Protein AF-A0A522VKG8-F1 (afdb_monomer)

pLDDT: mean 91.29, std 11.23, range [34.12, 98.19]

Mean predicted aligned error: 4.2 Å

Secondary structure (DSSP, 8-state):
-----SEEEEEETTEEEEEE--GGGTT-B-HHHHHHHHHHHHHHHH-TT--EEEEEESSS-S--SB-HHHHHH---HHHHHHHHHHHHHHHHHHHH-SS-EEES--

Nearest PDB structures (foldseek):
  3myb-assembly1_B  TM=9.775E-01  e=3.125E-11  Mycolicibacter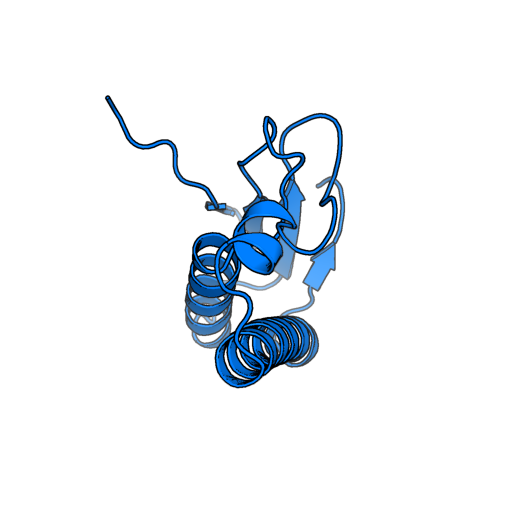ium smegmatis MC2 155
  5z7r-assembly1_A  TM=8.982E-01  e=3.265E-08  Clostridium acetobutylicum ATCC 824
  1nzy-assembly1_A  TM=8.507E-01  e=7.715E-09  Pseudomonas sp. CBS3
  2j5i-assembly2_I  TM=8.727E-01  e=5.168E-08  Pseudomonas fluorescens
  3qmj-assembly1_A  TM=8.273E-01  e=3.487E-08  Mycobacterium marinum M

Radius of gyration: 14.2 Å; Cα contacts (8 Å, |Δi|>4): 158; chains: 1; bounding box: 37×23×43 Å

Solvent-accessible surface area (backbone atoms only — not comparable to full-atom values): 5972 Å² total; per-residue (Å²): 131,85,79,77,60,53,60,43,80,50,76,54,98,37,32,38,35,40,29,34,42,34,44,93,62,30,28,34,47,34,73,69,48,44,50,52,50,39,53,51,50,57,53,50,63,72,36,84,70,49,58,34,37,38,41,35,42,42,67,96,39,67,55,69,46,68,32,61,67,64,55,67,72,47,91,41,74,67,57,50,47,54,53,51,50,53,47,50,50,38,55,48,49,64,74,66,39,85,46,57,73,48,79,47,86,130

Structure (mmCIF, N/CA/C/O backbone):
data_AF-A0A522VKG8-F1
#
_entry.id   AF-A0A522VKG8-F1
#
loop_
_atom_site.group_PDB
_atom_site.id
_atom_site.type_symbol
_atom_site.label_atom_id
_atom_site.label_alt_id
_atom_site.label_comp_id
_atom_site.label_asym_id
_atom_site.label_entity_id
_atom_site.label_seq_id
_atom_site.pdbx_PDB_ins_code
_atom_site.Cartn_x
_atom_site.Cartn_y
_atom_site.Cartn_z
_atom_site.occupancy
_atom_site.B_iso_or_equiv
_atom_site.auth_seq_id
_atom_site.auth_comp_id
_atom_site.auth_asym_id
_atom_site.auth_atom_id
_atom_site.pdbx_PDB_model_num
ATOM 1 N N . MET A 1 1 ? 24.317 -9.096 5.691 1.00 34.12 1 MET A N 1
ATOM 2 C CA . MET A 1 1 ? 23.559 -7.905 5.260 1.00 34.12 1 MET A CA 1
ATOM 3 C C . MET A 1 1 ? 22.116 -8.145 5.643 1.00 34.12 1 MET A C 1
ATOM 5 O O . MET A 1 1 ? 21.486 -9.006 5.050 1.00 34.12 1 MET A O 1
ATOM 9 N N . THR A 1 2 ? 21.638 -7.510 6.707 1.00 36.78 2 THR A N 1
ATOM 10 C CA . THR A 1 2 ? 20.222 -7.556 7.082 1.00 36.78 2 THR A CA 1
ATOM 11 C C . THR A 1 2 ? 19.431 -6.875 5.976 1.00 36.78 2 THR A C 1
ATOM 13 O O . THR A 1 2 ? 19.613 -5.683 5.747 1.00 36.78 2 THR A O 1
ATOM 16 N N . SER A 1 3 ? 18.630 -7.637 5.235 1.00 51.78 3 SER A N 1
ATOM 17 C CA . SER A 1 3 ? 17.670 -7.090 4.282 1.00 51.78 3 SER A CA 1
ATOM 18 C C . SER A 1 3 ? 16.742 -6.146 5.043 1.00 51.78 3 SER A C 1
ATOM 20 O O . SER A 1 3 ? 15.932 -6.605 5.847 1.00 51.78 3 SER A O 1
ATOM 22 N N . GLU A 1 4 ? 16.903 -4.835 4.862 1.00 67.44 4 GLU A N 1
ATOM 23 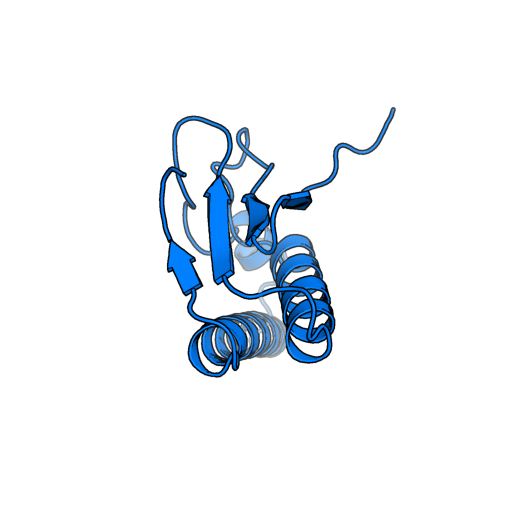C CA . GLU A 1 4 ? 15.963 -3.875 5.433 1.00 67.44 4 GLU A CA 1
ATOM 24 C C . GLU A 1 4 ? 14.579 -4.132 4.833 1.00 67.44 4 GLU A C 1
ATOM 26 O O . GLU A 1 4 ? 14.425 -4.324 3.624 1.00 67.44 4 GLU A O 1
ATOM 31 N N . GLN A 1 5 ? 13.569 -4.212 5.698 1.00 87.69 5 GLN A N 1
ATOM 32 C CA . GLN A 1 5 ? 12.198 -4.458 5.272 1.00 87.69 5 GLN A CA 1
ATOM 33 C C . GLN A 1 5 ? 11.690 -3.257 4.467 1.00 87.69 5 GLN A C 1
ATOM 35 O O . GLN A 1 5 ? 11.748 -2.123 4.936 1.00 87.69 5 GLN A O 1
ATOM 40 N N . ILE A 1 6 ? 11.167 -3.516 3.266 1.00 94.19 6 ILE A N 1
ATOM 41 C CA . ILE A 1 6 ? 10.650 -2.498 2.331 1.00 94.19 6 ILE A CA 1
ATOM 42 C C . ILE A 1 6 ? 9.321 -1.868 2.774 1.00 94.19 6 ILE A C 1
ATOM 44 O O . ILE A 1 6 ? 8.945 -0.797 2.294 1.00 94.19 6 ILE A O 1
ATOM 48 N N . LEU A 1 7 ? 8.617 -2.543 3.680 1.00 96.75 7 LEU A N 1
ATOM 49 C CA . LEU A 1 7 ? 7.390 -2.112 4.330 1.00 96.75 7 LEU A CA 1
ATOM 50 C C . LEU A 1 7 ? 7.511 -2.475 5.808 1.00 96.75 7 LEU A C 1
ATOM 52 O O . LEU A 1 7 ? 7.820 -3.620 6.131 1.00 96.75 7 LEU A O 1
ATOM 56 N N . LEU A 1 8 ? 7.285 -1.507 6.690 1.00 96.75 8 LEU A N 1
ATOM 57 C CA . LEU A 1 8 ? 7.297 -1.716 8.135 1.00 96.75 8 LEU A CA 1
ATOM 58 C C . LEU A 1 8 ? 5.866 -1.717 8.659 1.00 96.75 8 LEU A C 1
ATOM 60 O O . LEU A 1 8 ? 5.088 -0.833 8.298 1.00 96.75 8 LEU A O 1
ATOM 64 N N . ARG A 1 9 ? 5.554 -2.650 9.560 1.00 96.50 9 ARG A N 1
ATOM 65 C CA . ARG A 1 9 ? 4.301 -2.665 10.317 1.00 96.50 9 ARG A CA 1
ATOM 66 C C . ARG A 1 9 ? 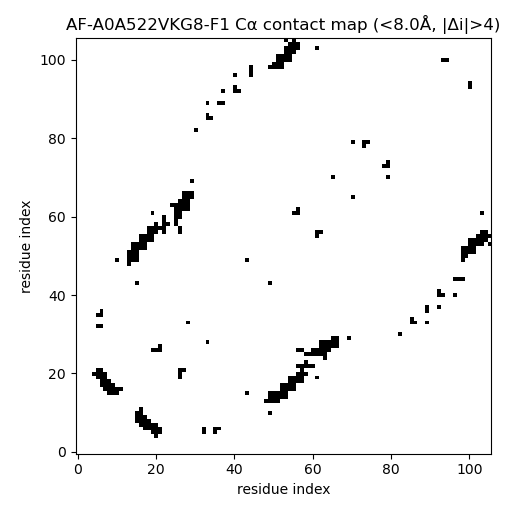4.563 -2.421 11.797 1.00 96.50 9 ARG A C 1
ATOM 68 O O . ARG A 1 9 ? 5.473 -3.004 12.382 1.00 96.50 9 ARG A O 1
ATOM 75 N N . ARG A 1 10 ? 3.740 -1.572 12.407 1.00 96.44 10 ARG A N 1
ATOM 76 C CA . ARG A 1 10 ? 3.674 -1.382 13.858 1.00 96.44 10 ARG A CA 1
ATOM 77 C C . ARG A 1 10 ? 2.219 -1.235 14.263 1.00 96.44 10 ARG A C 1
ATOM 79 O O . ARG A 1 10 ? 1.556 -0.339 13.756 1.00 96.44 10 ARG A O 1
ATOM 86 N N . ASP A 1 11 ? 1.773 -2.018 15.232 1.00 96.69 11 ASP A N 1
ATOM 87 C CA . ASP A 1 11 ? 0.412 -1.923 15.753 1.00 96.69 11 ASP A CA 1
ATOM 88 C C . ASP A 1 11 ? 0.448 -1.323 17.16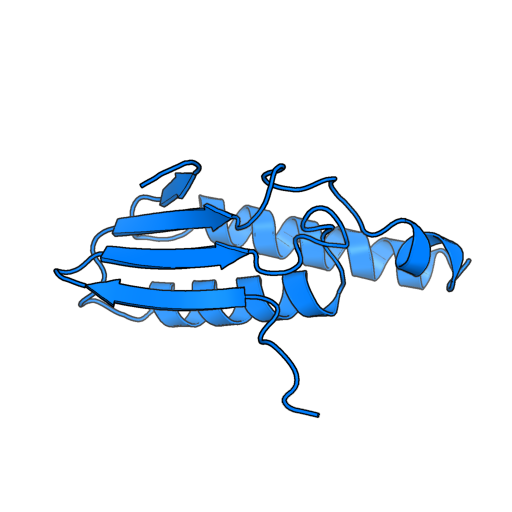1 1.00 96.69 11 ASP A C 1
ATOM 90 O O . ASP A 1 11 ? 1.255 -1.729 17.999 1.00 96.69 11 ASP A O 1
ATOM 94 N N . GLN A 1 12 ? -0.393 -0.324 17.416 1.00 96.31 12 GLN A N 1
ATOM 95 C CA . GLN A 1 12 ? -0.476 0.343 18.712 1.00 96.31 12 GLN A CA 1
ATOM 96 C C . GLN A 1 12 ? -1.885 0.897 18.934 1.00 96.31 12 GLN A C 1
ATOM 98 O O . GLN A 1 12 ? -2.408 1.602 18.077 1.00 96.31 12 GLN A O 1
ATOM 103 N N . ASP A 1 13 ? -2.484 0.603 20.093 1.00 96.00 13 ASP A N 1
ATOM 104 C CA . ASP A 1 13 ? -3.760 1.182 20.547 1.00 96.00 13 ASP A CA 1
ATOM 105 C C . ASP A 1 13 ? -4.907 1.066 19.516 1.00 96.00 13 ASP A C 1
ATOM 107 O O . ASP A 1 13 ? -5.719 1.972 19.338 1.00 96.00 13 ASP A O 1
ATOM 111 N N . GLY A 1 14 ? -4.969 -0.067 18.803 1.00 96.69 14 GLY A N 1
ATOM 112 C CA . GLY A 1 14 ? -5.958 -0.315 17.746 1.00 96.69 14 GLY A CA 1
ATOM 113 C C . GLY A 1 14 ? -5.649 0.375 16.412 1.00 96.69 14 GLY A C 1
ATOM 114 O O . GLY A 1 14 ? -6.492 0.376 15.516 1.00 96.69 14 GLY A O 1
ATOM 115 N N . VAL A 1 15 ? -4.460 0.951 16.249 1.00 97.81 15 VAL A N 1
ATOM 116 C CA . VAL A 1 15 ? -3.995 1.564 15.002 1.00 97.81 15 VAL A CA 1
ATOM 117 C C . VAL A 1 15 ? -2.883 0.716 14.394 1.00 97.81 15 VAL A C 1
ATOM 119 O O . VAL A 1 15 ? -1.857 0.491 15.036 1.00 97.81 15 VAL A O 1
ATOM 122 N N . ALA A 1 16 ? -3.069 0.280 13.148 1.00 98.00 16 ALA A N 1
ATOM 123 C CA . ALA A 1 16 ? -2.022 -0.359 12.356 1.00 98.00 16 ALA A CA 1
ATOM 124 C C . ALA A 1 16 ? -1.287 0.703 11.528 1.00 98.00 16 ALA A C 1
ATOM 126 O O . ALA A 1 16 ? -1.887 1.389 10.698 1.00 98.00 16 ALA A O 1
ATOM 127 N N . PHE A 1 17 ? 0.014 0.851 11.756 1.00 97.75 17 PHE A N 1
ATOM 128 C CA . PHE A 1 17 ? 0.882 1.751 11.006 1.00 97.75 17 PHE A CA 1
ATOM 129 C C . PHE A 1 17 ? 1.644 0.951 9.953 1.00 97.75 17 PHE A C 1
ATOM 131 O O . PHE A 1 17 ? 2.462 0.102 10.305 1.00 97.75 17 PHE A O 1
ATOM 138 N N . LEU A 1 18 ? 1.405 1.255 8.679 1.00 97.62 18 LEU A N 1
ATOM 139 C CA . LEU A 1 18 ? 2.154 0.725 7.544 1.00 97.62 18 LEU A CA 1
ATOM 140 C C . LEU A 1 18 ? 3.066 1.821 6.996 1.00 97.62 18 LEU A C 1
ATOM 142 O O . LEU A 1 18 ? 2.584 2.845 6.517 1.00 97.62 18 LEU A O 1
ATOM 146 N N . THR A 1 19 ? 4.380 1.624 7.058 1.00 97.25 19 THR A N 1
ATOM 147 C CA . THR A 1 19 ? 5.360 2.634 6.637 1.00 97.25 19 THR A CA 1
ATOM 148 C C . THR A 1 19 ? 6.170 2.134 5.452 1.00 97.25 19 THR A C 1
ATOM 150 O O . THR A 1 19 ? 6.943 1.183 5.584 1.00 97.25 19 THR A O 1
A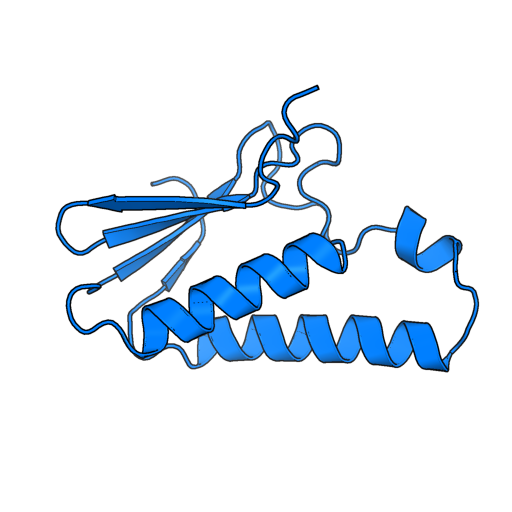TOM 153 N N . LEU A 1 20 ? 6.031 2.802 4.303 1.00 96.75 20 LEU A N 1
ATOM 154 C CA . LEU A 1 20 ? 6.884 2.566 3.136 1.00 96.75 20 LEU A CA 1
ATOM 155 C C . LEU A 1 20 ? 8.340 2.874 3.510 1.00 96.75 20 LEU A C 1
ATOM 157 O O . LEU A 1 20 ? 8.633 3.964 4.007 1.00 96.75 20 LEU A O 1
ATOM 161 N N . ASN A 1 21 ? 9.243 1.920 3.296 1.00 96.19 21 ASN A N 1
ATOM 162 C CA . ASN A 1 21 ? 10.615 1.983 3.796 1.00 96.19 21 ASN A CA 1
ATOM 163 C C . ASN A 1 21 ? 11.638 1.649 2.701 1.00 96.19 21 ASN A C 1
ATOM 165 O O . ASN A 1 21 ? 12.474 0.764 2.845 1.00 96.19 21 ASN A O 1
ATOM 169 N N . ARG A 1 22 ? 11.544 2.373 1.582 1.00 94.19 22 ARG A N 1
ATOM 170 C CA . ARG A 1 22 ? 12.539 2.404 0.495 1.00 94.19 22 ARG A CA 1
ATOM 171 C C . ARG A 1 22 ? 12.917 3.856 0.154 1.00 94.19 22 ARG A C 1
ATOM 173 O O . ARG A 1 22 ? 12.713 4.295 -0.988 1.00 94.19 22 ARG A O 1
ATOM 180 N N . PRO A 1 23 ? 13.381 4.662 1.128 1.00 94.00 23 PRO A N 1
ATOM 181 C CA . PRO A 1 23 ? 13.611 6.096 0.940 1.00 94.00 23 PRO A CA 1
ATOM 182 C C . PRO A 1 23 ? 14.618 6.416 -0.179 1.00 94.00 23 PRO A C 1
ATOM 184 O O . PRO A 1 23 ? 14.453 7.408 -0.891 1.00 94.00 23 PRO A O 1
ATOM 187 N N . GLU A 1 24 ? 15.618 5.562 -0.392 1.00 92.44 24 GLU A N 1
ATOM 188 C CA . GLU A 1 24 ? 16.627 5.652 -1.453 1.00 92.44 24 GLU A CA 1
ATOM 189 C C . GLU A 1 24 ? 16.029 5.541 -2.863 1.00 92.44 24 GLU A C 1
ATOM 191 O O . GLU A 1 24 ? 16.515 6.170 -3.804 1.00 92.44 24 GLU A O 1
ATOM 196 N N . ALA A 1 25 ? 14.926 4.801 -3.001 1.00 92.50 25 ALA A N 1
ATOM 197 C CA . ALA A 1 25 ? 14.133 4.701 -4.222 1.00 92.50 25 ALA A CA 1
ATOM 198 C C . ALA A 1 25 ? 12.917 5.644 -4.209 1.00 92.50 25 ALA A C 1
ATOM 200 O O . ALA A 1 25 ? 12.011 5.490 -5.028 1.00 92.50 25 ALA A O 1
ATOM 201 N N . ARG A 1 26 ? 12.863 6.603 -3.269 1.00 93.38 26 ARG A N 1
ATOM 202 C CA . ARG A 1 26 ? 11.705 7.485 -3.030 1.00 93.38 26 ARG A CA 1
ATOM 203 C C . ARG A 1 26 ? 10.396 6.700 -2.885 1.00 93.38 26 ARG A C 1
ATOM 205 O O . ARG A 1 26 ? 9.354 7.142 -3.368 1.00 93.38 26 ARG A O 1
ATOM 212 N N . ASN A 1 27 ? 10.470 5.523 -2.261 1.00 94.75 27 ASN A N 1
ATOM 213 C CA . ASN A 1 27 ? 9.348 4.612 -2.042 1.00 94.75 27 ASN A CA 1
ATOM 214 C C . ASN A 1 27 ? 8.595 4.256 -3.336 1.00 94.75 27 ASN A C 1
ATOM 216 O O . ASN A 1 27 ? 7.364 4.188 -3.354 1.00 94.75 27 ASN A O 1
ATOM 220 N N . ALA A 1 28 ? 9.326 4.069 -4.440 1.00 94.62 28 ALA A N 1
ATOM 221 C CA . ALA A 1 28 ? 8.746 3.570 -5.679 1.00 94.62 28 ALA A CA 1
ATOM 222 C C . ALA A 1 28 ? 8.088 2.193 -5.463 1.00 94.62 28 ALA A C 1
ATOM 224 O O . ALA A 1 28 ? 8.654 1.308 -4.808 1.00 94.62 28 ALA A O 1
ATOM 225 N N . LEU A 1 29 ? 6.887 2.035 -6.020 1.00 93.31 29 LEU A N 1
ATOM 226 C CA . LEU A 1 29 ? 6.061 0.834 -5.986 1.00 93.31 29 LEU A CA 1
AT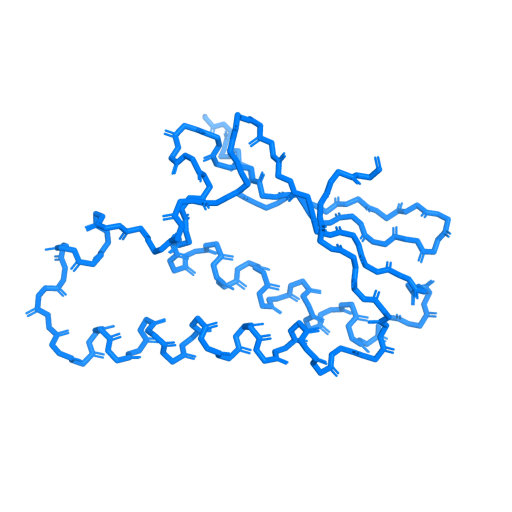OM 227 C C . LEU A 1 29 ? 6.671 -0.227 -6.905 1.00 93.31 29 LEU A C 1
ATOM 229 O O . LEU A 1 29 ? 6.337 -0.312 -8.088 1.00 93.31 29 LEU A O 1
ATOM 233 N N . SER A 1 30 ? 7.601 -1.000 -6.349 1.00 92.94 30 SER A N 1
ATOM 234 C CA . SER A 1 30 ? 8.070 -2.249 -6.943 1.00 92.94 30 SER A CA 1
ATOM 235 C C . SER A 1 30 ? 7.034 -3.356 -6.780 1.00 92.94 30 SER A C 1
ATOM 237 O O . SER A 1 30 ? 6.202 -3.299 -5.871 1.00 92.94 30 SER A O 1
ATOM 239 N N . LEU A 1 31 ? 7.141 -4.419 -7.577 1.00 91.94 31 LEU A N 1
ATOM 240 C CA . LEU A 1 31 ? 6.353 -5.644 -7.396 1.00 91.94 31 LEU A CA 1
ATOM 241 C C . LEU A 1 31 ? 6.447 -6.178 -5.964 1.00 91.94 31 LEU A C 1
ATOM 243 O O . LEU A 1 31 ? 5.435 -6.552 -5.375 1.00 91.94 31 LEU A O 1
ATOM 247 N N . ALA A 1 32 ? 7.649 -6.164 -5.384 1.00 92.94 32 ALA A N 1
ATOM 248 C CA . ALA A 1 32 ? 7.863 -6.603 -4.010 1.00 92.94 32 ALA A CA 1
ATOM 249 C C . ALA A 1 32 ? 7.096 -5.732 -3.001 1.00 92.94 32 ALA A C 1
ATOM 251 O O . ALA A 1 32 ? 6.484 -6.263 -2.077 1.00 92.94 32 ALA A O 1
ATOM 252 N N . LEU A 1 33 ? 7.093 -4.406 -3.184 1.00 94.94 33 LEU A N 1
ATOM 253 C CA . LEU A 1 33 ? 6.386 -3.490 -2.287 1.00 94.94 33 LEU A CA 1
ATOM 254 C C . LEU A 1 33 ? 4.865 -3.598 -2.451 1.00 94.94 33 LEU A C 1
ATOM 256 O O . LEU A 1 33 ? 4.152 -3.598 -1.453 1.00 94.94 33 LEU A O 1
ATOM 260 N N . ILE A 1 34 ? 4.375 -3.749 -3.685 1.00 96.19 34 ILE A N 1
ATOM 261 C CA . ILE A 1 34 ? 2.954 -3.992 -3.975 1.00 96.19 34 ILE A CA 1
ATOM 262 C C . ILE A 1 34 ? 2.494 -5.292 -3.303 1.00 96.19 34 ILE A C 1
ATOM 264 O O . ILE A 1 34 ? 1.460 -5.308 -2.639 1.00 96.19 34 ILE A O 1
ATOM 268 N N . ALA A 1 35 ? 3.277 -6.368 -3.424 1.00 96.06 35 ALA A N 1
ATOM 269 C CA . ALA A 1 35 ? 2.970 -7.649 -2.795 1.00 96.06 35 ALA A CA 1
ATOM 270 C C . ALA A 1 35 ? 2.975 -7.560 -1.260 1.00 96.06 35 ALA A C 1
ATOM 272 O O . ALA A 1 35 ? 2.058 -8.072 -0.621 1.00 96.06 35 ALA A O 1
ATOM 273 N N . ALA A 1 36 ? 3.962 -6.876 -0.670 1.00 96.62 36 ALA A N 1
ATOM 274 C CA . ALA A 1 36 ? 4.027 -6.661 0.775 1.00 96.62 36 ALA A CA 1
ATOM 275 C C . ALA A 1 36 ? 2.825 -5.849 1.287 1.00 96.62 36 ALA A C 1
ATOM 277 O O . ALA A 1 36 ? 2.198 -6.230 2.271 1.00 96.62 36 ALA A O 1
ATOM 278 N N . MET A 1 37 ? 2.460 -4.772 0.585 1.00 97.50 37 MET A N 1
ATOM 279 C CA . MET A 1 37 ? 1.280 -3.966 0.907 1.00 97.50 37 MET A CA 1
ATOM 280 C C . MET A 1 37 ? -0.004 -4.792 0.841 1.00 97.50 37 MET A C 1
ATOM 282 O O . MET A 1 37 ? -0.803 -4.741 1.770 1.00 97.50 37 MET A O 1
ATOM 286 N N . GLN A 1 38 ? -0.201 -5.571 -0.227 1.00 98.06 38 GLN A N 1
ATOM 287 C CA . GLN A 1 38 ? -1.385 -6.421 -0.373 1.00 98.06 38 GLN A CA 1
ATOM 288 C C . GLN A 1 38 ? -1.493 -7.439 0.773 1.00 98.06 38 GLN A C 1
ATOM 290 O O . GLN A 1 38 ? -2.560 -7.561 1.367 1.00 98.06 38 GLN A O 1
ATOM 295 N N . ALA A 1 39 ? -0.392 -8.107 1.130 1.00 97.75 39 ALA A N 1
ATOM 296 C CA . ALA A 1 39 ? -0.376 -9.083 2.218 1.00 97.75 39 ALA A CA 1
ATOM 297 C C . ALA A 1 39 ? -0.762 -8.465 3.575 1.00 97.75 39 ALA A C 1
ATOM 299 O O . ALA A 1 39 ? -1.547 -9.052 4.319 1.00 97.75 39 ALA A O 1
ATOM 300 N N . GLU A 1 40 ? -0.257 -7.267 3.887 1.00 97.88 40 GLU A N 1
ATOM 301 C CA . GLU A 1 40 ? -0.614 -6.570 5.129 1.00 97.88 40 GLU A CA 1
ATOM 302 C C . GLU A 1 40 ? -2.064 -6.076 5.129 1.00 97.88 40 GLU A C 1
ATOM 304 O O . GLU A 1 40 ? -2.747 -6.180 6.147 1.00 97.88 40 GLU A O 1
ATOM 309 N N . LEU A 1 41 ? -2.567 -5.581 3.994 1.00 97.94 41 LEU A N 1
ATOM 310 C CA . LEU A 1 41 ? -3.970 -5.178 3.861 1.00 97.94 41 LEU A CA 1
ATOM 311 C C . LEU A 1 41 ? -4.914 -6.372 4.057 1.00 97.94 41 LEU A C 1
ATOM 313 O O . LEU A 1 41 ? -5.900 -6.249 4.783 1.00 97.94 41 LEU A O 1
ATOM 317 N N . ASP A 1 42 ? -4.591 -7.531 3.479 1.00 97.88 42 ASP A N 1
ATOM 318 C CA . ASP A 1 42 ? -5.370 -8.761 3.658 1.00 97.88 42 ASP A CA 1
ATOM 319 C C . ASP A 1 42 ? -5.356 -9.236 5.118 1.00 97.88 42 ASP A C 1
ATOM 321 O O . ASP A 1 42 ? -6.396 -9.622 5.658 1.00 97.88 42 ASP A O 1
ATOM 325 N N . ALA A 1 43 ? -4.200 -9.159 5.786 1.00 97.50 43 ALA A N 1
ATOM 326 C CA . ALA A 1 43 ? -4.079 -9.493 7.202 1.00 97.50 43 ALA A CA 1
ATOM 327 C C . ALA A 1 43 ? -4.907 -8.544 8.085 1.00 97.50 43 ALA A C 1
ATOM 329 O O . ALA A 1 43 ? -5.651 -8.997 8.957 1.00 97.50 43 ALA A O 1
ATOM 330 N N . ILE A 1 44 ? -4.823 -7.233 7.839 1.00 97.75 44 ILE A N 1
ATOM 331 C CA . ILE A 1 44 ? -5.584 -6.224 8.583 1.00 97.75 44 ILE A CA 1
ATOM 332 C C . ILE A 1 44 ? -7.088 -6.394 8.357 1.00 97.75 44 ILE A C 1
ATOM 334 O O . ILE A 1 44 ? -7.855 -6.289 9.312 1.00 97.75 44 ILE A O 1
ATOM 338 N N . ALA A 1 45 ? -7.534 -6.710 7.139 1.00 97.38 45 ALA A N 1
ATOM 339 C CA . ALA A 1 45 ? -8.955 -6.889 6.839 1.00 97.38 45 ALA A CA 1
ATOM 340 C C . ALA A 1 45 ? -9.629 -7.961 7.718 1.00 97.38 45 ALA A C 1
ATOM 342 O O . ALA A 1 45 ? -10.824 -7.863 8.002 1.00 97.38 45 ALA A O 1
ATOM 343 N N . GLN A 1 46 ? -8.872 -8.968 8.168 1.00 97.00 46 GLN A N 1
ATOM 344 C CA . GLN A 1 46 ? -9.360 -10.037 9.046 1.00 97.00 46 GLN A CA 1
ATOM 345 C C . GLN A 1 46 ? -9.174 -9.733 10.543 1.00 97.00 46 GLN A C 1
ATOM 347 O O . GLN A 1 46 ? -9.767 -10.405 11.392 1.00 97.00 46 GLN A O 1
ATOM 352 N N . ASP A 1 47 ? -8.380 -8.719 10.889 1.00 97.06 47 ASP A N 1
ATOM 353 C CA . ASP A 1 47 ? -8.038 -8.388 12.267 1.00 97.06 47 ASP A CA 1
ATOM 354 C C . ASP A 1 47 ? -9.031 -7.389 12.883 1.00 97.06 47 ASP A C 1
ATOM 356 O O . ASP A 1 47 ? -9.017 -6.182 12.628 1.00 97.06 47 ASP A O 1
ATOM 360 N N . LYS A 1 48 ? -9.889 -7.901 13.772 1.00 94.62 48 LYS A N 1
ATOM 361 C CA . LYS A 1 48 ? -10.897 -7.103 14.489 1.00 94.62 48 LYS A CA 1
ATOM 362 C C . LYS A 1 48 ? -10.305 -6.187 15.566 1.00 94.62 48 LYS A C 1
ATOM 364 O O . LYS A 1 48 ? -11.032 -5.325 16.081 1.00 94.62 48 LYS A O 1
ATOM 369 N N . SER A 1 49 ? -9.043 -6.383 15.951 1.00 97.19 49 SER A N 1
ATOM 370 C CA . SER A 1 49 ? -8.348 -5.523 16.914 1.00 97.19 49 SER A CA 1
ATOM 371 C C . SER A 1 49 ? -7.941 -4.188 16.284 1.00 97.19 49 SER A C 1
ATOM 373 O O . SER A 1 49 ? -8.004 -3.157 16.957 1.00 97.19 49 SER A O 1
ATOM 375 N N . VAL A 1 50 ? -7.648 -4.179 14.978 1.00 98.19 50 VAL A N 1
ATOM 376 C CA . VAL A 1 50 ? -7.342 -2.965 14.217 1.00 98.19 50 VAL A CA 1
ATOM 377 C C . VAL A 1 50 ? -8.624 -2.175 13.964 1.00 98.19 50 VAL A C 1
ATOM 379 O O . VAL A 1 50 ? -9.608 -2.680 13.424 1.00 98.19 50 VAL A O 1
ATOM 382 N N . LYS A 1 51 ? -8.612 -0.908 14.371 1.00 97.62 51 LYS A N 1
ATOM 383 C CA . LYS A 1 51 ? -9.701 0.062 14.210 1.00 97.62 51 LYS A CA 1
ATOM 384 C C . LYS A 1 51 ? -9.407 1.092 13.134 1.00 97.62 51 LYS A C 1
ATOM 386 O O . LYS A 1 51 ? -10.346 1.574 12.516 1.00 97.62 51 LYS A O 1
ATOM 391 N N . VAL A 1 52 ? -8.137 1.432 12.919 1.00 97.44 52 VAL A N 1
ATOM 392 C CA . VAL A 1 52 ? -7.696 2.418 11.924 1.00 97.44 52 VAL A CA 1
ATOM 393 C C . VAL A 1 52 ? -6.383 1.956 11.306 1.00 97.44 52 VAL A C 1
ATOM 395 O O . VAL A 1 52 ? -5.524 1.418 12.004 1.00 97.44 52 VAL A O 1
ATOM 398 N N . VAL A 1 53 ? -6.208 2.214 10.012 1.00 98.00 53 VAL A N 1
ATOM 399 C CA . VAL A 1 53 ? -4.928 2.034 9.319 1.00 98.00 53 VAL A CA 1
ATOM 400 C C . VAL A 1 53 ? -4.334 3.390 8.974 1.00 98.00 53 VAL A C 1
ATOM 402 O O . VAL A 1 53 ? -5.009 4.255 8.414 1.00 98.00 53 VAL A O 1
ATOM 405 N N . VAL A 1 54 ? -3.053 3.572 9.281 1.00 97.88 54 VAL A N 1
ATOM 406 C CA . VAL A 1 54 ? -2.275 4.743 8.878 1.00 97.88 54 VAL A CA 1
ATOM 407 C C . VAL A 1 54 ? -1.174 4.290 7.935 1.00 97.88 54 VAL A C 1
ATOM 409 O O . VAL A 1 54 ? -0.292 3.532 8.330 1.00 97.88 54 VAL A O 1
ATOM 412 N N . ILE A 1 55 ? -1.214 4.778 6.697 1.00 97.75 55 ILE A N 1
ATOM 413 C CA . ILE A 1 55 ? -0.167 4.530 5.706 1.00 97.75 55 ILE A CA 1
ATOM 414 C C . ILE A 1 55 ? 0.747 5.755 5.657 1.00 97.75 55 ILE A C 1
ATOM 416 O O . ILE A 1 55 ? 0.331 6.850 5.263 1.00 97.75 55 ILE A O 1
ATOM 420 N N . GLY A 1 56 ? 1.992 5.552 6.071 1.00 96.94 56 GLY A N 1
ATOM 421 C CA . GLY A 1 56 ? 3.067 6.534 6.093 1.00 96.94 56 GLY A CA 1
ATOM 422 C C . GLY A 1 56 ? 4.243 6.120 5.211 1.00 96.94 56 GLY A C 1
ATOM 423 O O . GLY A 1 56 ? 4.239 5.071 4.570 1.00 96.94 56 GLY A O 1
ATOM 424 N N . ALA A 1 57 ? 5.278 6.953 5.185 1.00 96.19 57 ALA A N 1
ATOM 425 C CA . ALA A 1 57 ? 6.485 6.702 4.410 1.00 96.19 57 ALA A CA 1
ATOM 426 C C . ALA A 1 57 ? 7.709 7.315 5.096 1.00 96.19 57 ALA A C 1
ATOM 428 O O . ALA A 1 57 ? 7.645 8.443 5.595 1.00 96.19 57 ALA A O 1
ATOM 429 N N . ASN A 1 58 ? 8.821 6.585 5.086 1.00 95.31 58 ASN A N 1
ATOM 430 C CA . ASN A 1 58 ? 10.118 7.082 5.518 1.00 95.31 58 ASN A CA 1
ATOM 431 C C . ASN A 1 58 ? 10.799 7.879 4.400 1.00 95.31 58 ASN A C 1
ATOM 433 O O . ASN A 1 58 ? 10.624 7.615 3.208 1.00 95.31 58 ASN A O 1
ATOM 437 N N . GLY A 1 59 ? 11.638 8.834 4.800 1.00 91.81 59 GLY A N 1
ATOM 438 C CA . GLY A 1 59 ? 12.408 9.664 3.879 1.00 91.81 59 GLY A CA 1
ATOM 439 C C . GLY A 1 59 ? 11.656 10.895 3.353 1.00 91.81 59 GLY A C 1
ATOM 440 O O . GLY A 1 59 ? 10.637 11.307 3.910 1.00 91.81 59 GLY A O 1
ATOM 441 N N . PRO A 1 60 ? 12.194 11.544 2.306 1.00 89.81 60 PRO A N 1
ATOM 442 C CA . PRO A 1 60 ? 11.754 12.873 1.879 1.00 89.81 60 PRO A CA 1
ATOM 443 C C . PRO A 1 60 ? 10.488 12.873 1.009 1.00 89.81 60 PRO A C 1
ATOM 445 O O . PRO A 1 60 ? 9.937 13.938 0.744 1.00 89.81 60 PRO A O 1
ATOM 448 N N . ALA A 1 61 ? 10.039 11.711 0.533 1.00 91.44 61 ALA A N 1
ATOM 449 C CA . ALA A 1 61 ? 8.905 11.577 -0.373 1.00 91.44 61 ALA A CA 1
ATOM 450 C C . ALA A 1 61 ? 7.993 10.434 0.076 1.00 91.44 61 ALA A C 1
ATOM 452 O O . ALA A 1 61 ? 8.474 9.421 0.577 1.00 91.44 61 ALA A O 1
ATOM 453 N N . PHE A 1 62 ? 6.684 10.579 -0.150 1.00 92.06 62 PHE A N 1
ATOM 454 C CA . PHE A 1 62 ? 5.733 9.515 0.164 1.00 92.06 62 PHE A CA 1
ATOM 455 C C . PHE A 1 62 ? 5.913 8.310 -0.763 1.00 92.06 62 PHE A C 1
ATOM 457 O O . PHE A 1 62 ? 6.266 7.240 -0.292 1.00 92.06 62 PHE A O 1
ATOM 464 N N . SER A 1 63 ? 5.726 8.499 -2.072 1.00 93.06 63 SER A N 1
ATOM 465 C CA . SER A 1 63 ? 6.039 7.524 -3.122 1.00 93.06 63 SER A CA 1
ATOM 466 C C . SER A 1 63 ? 6.241 8.244 -4.455 1.00 93.06 63 SER A C 1
ATOM 468 O O . SER A 1 63 ? 5.535 9.207 -4.752 1.00 93.06 63 SER A O 1
ATOM 470 N N . ALA A 1 64 ? 7.194 7.779 -5.262 1.00 91.75 64 ALA A N 1
ATOM 471 C CA . ALA A 1 64 ? 7.428 8.265 -6.622 1.00 91.75 64 ALA A CA 1
ATOM 472 C C . ALA A 1 64 ? 6.525 7.605 -7.689 1.00 91.75 64 ALA A C 1
ATOM 474 O O . ALA A 1 64 ? 6.685 7.894 -8.874 1.00 91.75 64 ALA A O 1
ATOM 475 N N . GLY A 1 65 ? 5.587 6.733 -7.296 1.00 91.44 65 GLY A N 1
ATOM 476 C CA . GLY A 1 65 ? 4.769 5.939 -8.220 1.00 91.44 65 GLY A CA 1
ATOM 477 C C . GLY A 1 65 ? 5.432 4.607 -8.573 1.00 91.44 65 GLY A C 1
ATOM 478 O O . GLY A 1 65 ? 6.143 4.047 -7.745 1.00 91.44 65 GLY A O 1
ATOM 479 N N . HIS A 1 66 ? 5.198 4.079 -9.778 1.00 89.94 66 HIS A N 1
ATOM 480 C CA . HIS A 1 66 ? 5.785 2.801 -10.211 1.00 89.94 66 HIS A CA 1
ATOM 481 C C . HIS A 1 66 ? 7.316 2.855 -10.275 1.00 89.94 66 HIS A C 1
ATOM 483 O O . HIS A 1 66 ? 7.902 3.859 -10.690 1.00 89.94 66 HIS A O 1
ATOM 489 N N . ASP A 1 67 ? 7.967 1.744 -9.926 1.00 86.25 67 ASP A N 1
ATOM 490 C CA . ASP A 1 67 ? 9.412 1.599 -10.093 1.00 86.25 67 ASP A CA 1
ATOM 491 C C . ASP A 1 67 ? 9.772 1.488 -11.586 1.00 86.25 67 ASP A C 1
ATOM 493 O O . ASP A 1 67 ? 9.676 0.433 -12.214 1.00 86.25 67 ASP A O 1
ATOM 497 N N . LEU A 1 68 ? 10.185 2.611 -12.183 1.00 82.94 68 LEU A N 1
ATOM 498 C CA . LEU A 1 68 ? 10.512 2.686 -13.610 1.00 82.94 68 LEU A CA 1
ATOM 499 C C . LEU A 1 68 ? 11.671 1.769 -14.015 1.00 82.94 68 LEU A C 1
ATOM 501 O O . LEU A 1 68 ? 11.789 1.445 -15.199 1.00 82.94 68 LEU A O 1
ATOM 505 N N . LYS A 1 69 ? 12.537 1.364 -13.074 1.00 82.88 69 LYS A N 1
ATOM 506 C CA . LYS A 1 69 ? 13.589 0.388 -13.374 1.00 82.88 69 LYS A CA 1
ATOM 507 C C . LYS A 1 69 ? 12.972 -0.979 -13.640 1.00 82.88 69 LYS A C 1
ATOM 509 O O . LYS A 1 69 ? 13.349 -1.607 -14.624 1.00 82.88 69 LYS A O 1
ATOM 514 N N . GLU A 1 70 ? 12.004 -1.407 -12.832 1.00 80.50 70 GLU A N 1
ATOM 515 C CA . GLU A 1 70 ? 11.292 -2.677 -13.036 1.00 80.50 70 GLU A CA 1
ATOM 516 C C . GLU A 1 70 ? 10.475 -2.664 -14.324 1.00 80.50 70 GLU A C 1
ATOM 518 O O . GLU A 1 70 ? 10.574 -3.601 -15.115 1.00 80.50 70 GLU A O 1
ATOM 523 N N . VAL A 1 71 ? 9.774 -1.557 -14.593 1.00 81.62 71 VAL A N 1
ATOM 524 C CA . VAL A 1 71 ? 9.061 -1.351 -15.861 1.00 81.62 71 VAL A CA 1
ATOM 525 C C . VAL A 1 71 ? 10.034 -1.519 -17.039 1.00 81.62 71 VAL A C 1
ATOM 527 O O . VAL A 1 71 ? 9.830 -2.342 -17.920 1.00 81.62 71 VAL A O 1
ATOM 530 N N . ARG A 1 72 ? 11.167 -0.813 -17.053 1.00 82.38 72 ARG A N 1
ATOM 531 C CA . ARG A 1 72 ? 12.097 -0.875 -18.196 1.00 82.38 72 ARG A CA 1
ATOM 532 C C . ARG A 1 72 ? 12.844 -2.200 -18.340 1.00 82.38 72 ARG A C 1
ATOM 534 O O . ARG A 1 72 ? 13.316 -2.495 -19.434 1.00 82.38 72 ARG A O 1
ATOM 541 N N . SER A 1 73 ? 12.986 -2.965 -17.260 1.00 80.75 73 SER A N 1
ATOM 542 C CA . SER A 1 73 ? 13.765 -4.211 -17.262 1.00 80.75 73 SER A CA 1
ATOM 543 C C . SER A 1 73 ? 13.032 -5.364 -17.948 1.00 80.75 73 SER A C 1
ATOM 545 O O . SER A 1 73 ? 13.682 -6.303 -18.397 1.00 80.75 73 SER A O 1
ATOM 547 N N . THR A 1 74 ? 11.703 -5.278 -18.072 1.00 73.44 74 THR A N 1
ATOM 548 C CA . THR A 1 74 ? 10.878 -6.323 -18.691 1.00 73.44 74 THR A CA 1
ATOM 549 C C . THR A 1 74 ? 9.974 -5.708 -19.762 1.00 73.44 74 THR A C 1
ATOM 551 O O . THR A 1 74 ? 8.807 -5.430 -19.486 1.00 73.44 74 THR A O 1
ATOM 554 N N . PRO A 1 75 ? 10.480 -5.468 -20.989 1.00 77.19 75 PRO A N 1
ATOM 555 C CA . PRO A 1 75 ? 9.713 -4.864 -22.078 1.00 77.19 75 PRO A CA 1
ATOM 556 C C . PRO A 1 75 ? 8.726 -5.854 -22.719 1.00 77.19 75 PRO A C 1
ATOM 558 O O . PRO A 1 75 ? 8.711 -6.042 -23.933 1.00 77.19 75 PRO A O 1
ATOM 561 N N . ASP A 1 76 ? 7.891 -6.480 -21.894 1.00 87.75 76 ASP A N 1
ATOM 562 C CA . ASP A 1 76 ? 6.845 -7.417 -22.285 1.00 87.75 76 ASP A CA 1
ATOM 563 C C . ASP A 1 76 ? 5.463 -6.827 -21.939 1.00 87.75 76 ASP A C 1
ATOM 565 O O . ASP A 1 76 ? 5.178 -6.560 -20.766 1.00 87.75 76 ASP A O 1
ATOM 569 N N . PRO A 1 77 ? 4.566 -6.643 -22.928 1.00 87.94 77 PRO A N 1
ATOM 570 C CA . PRO A 1 77 ? 3.191 -6.216 -22.691 1.00 87.94 77 PRO A CA 1
ATOM 571 C C . PRO A 1 77 ? 2.429 -7.049 -21.653 1.00 87.94 77 PRO A C 1
ATOM 573 O O . PRO A 1 77 ? 1.563 -6.502 -20.971 1.00 87.94 77 PRO A O 1
ATOM 576 N N . ALA A 1 78 ? 2.701 -8.353 -21.536 1.00 89.31 78 ALA A N 1
ATOM 577 C CA . ALA A 1 78 ? 2.057 -9.190 -20.526 1.00 89.31 78 ALA A CA 1
ATOM 578 C C . ALA A 1 78 ? 2.567 -8.870 -19.114 1.00 89.31 78 ALA A C 1
ATOM 580 O O . ALA A 1 78 ? 1.750 -8.696 -18.211 1.00 89.31 78 ALA A O 1
ATOM 581 N N . ALA A 1 79 ? 3.881 -8.697 -18.945 1.00 86.31 79 ALA A N 1
ATOM 582 C CA . ALA A 1 79 ? 4.479 -8.273 -17.680 1.00 86.31 79 ALA A CA 1
ATOM 583 C C . ALA A 1 79 ? 3.977 -6.890 -17.225 1.00 86.31 79 ALA A C 1
ATOM 585 O O . ALA A 1 79 ? 3.686 -6.693 -16.047 1.00 86.31 79 ALA A O 1
ATOM 586 N N . TYR A 1 80 ? 3.806 -5.943 -18.155 1.00 86.75 80 TYR A N 1
ATOM 587 C CA . TYR A 1 80 ? 3.222 -4.638 -17.834 1.00 86.75 80 TYR A CA 1
ATOM 588 C C . TYR A 1 80 ? 1.784 -4.741 -17.338 1.00 86.75 80 TYR A C 1
ATOM 590 O O . TYR A 1 80 ? 1.436 -4.090 -16.355 1.00 86.75 80 TYR A O 1
ATOM 598 N N . ARG A 1 81 ? 0.954 -5.557 -17.999 1.00 89.69 81 ARG A N 1
ATOM 599 C CA . ARG A 1 81 ? -0.427 -5.788 -17.558 1.00 89.69 81 ARG A CA 1
ATOM 600 C C . ARG A 1 81 ? -0.464 -6.377 -16.152 1.00 89.69 81 ARG A C 1
ATOM 602 O O . ARG A 1 81 ? -1.126 -5.799 -15.303 1.00 89.69 81 ARG A O 1
ATOM 609 N N . ASP A 1 82 ? 0.310 -7.428 -15.884 1.00 90.56 82 ASP A N 1
ATOM 610 C CA . ASP A 1 82 ? 0.368 -8.049 -14.552 1.00 90.56 82 ASP A CA 1
ATOM 611 C C . ASP A 1 82 ? 0.806 -7.048 -13.465 1.00 90.56 82 ASP A C 1
ATOM 613 O O . ASP A 1 82 ? 0.173 -6.965 -12.412 1.00 90.56 82 ASP A O 1
ATOM 617 N N . LEU A 1 83 ? 1.821 -6.216 -13.733 1.00 90.50 83 LEU A N 1
ATOM 618 C CA . LEU A 1 83 ? 2.250 -5.160 -12.809 1.00 90.50 83 LEU A CA 1
ATOM 619 C C . LEU A 1 83 ? 1.118 -4.168 -12.498 1.00 90.50 83 LEU A C 1
ATOM 621 O O . LEU A 1 83 ? 0.855 -3.871 -11.329 1.00 90.50 83 LEU A O 1
ATOM 625 N N . PHE A 1 84 ? 0.452 -3.647 -13.531 1.00 91.44 84 PHE A N 1
ATOM 626 C CA . PHE A 1 84 ? -0.625 -2.677 -13.351 1.00 91.44 84 PHE A CA 1
ATOM 627 C C . PHE A 1 84 ? -1.863 -3.296 -12.697 1.00 91.44 84 PHE A C 1
ATOM 629 O O . PHE A 1 84 ? -2.475 -2.646 -11.849 1.00 91.44 84 PHE A O 1
ATOM 636 N N . ASP A 1 85 ? -2.192 -4.547 -13.017 1.00 94.69 85 ASP A N 1
ATOM 637 C CA . ASP A 1 85 ? -3.307 -5.280 -12.418 1.00 94.69 85 ASP A CA 1
ATOM 638 C C . ASP A 1 85 ? -3.071 -5.499 -10.919 1.00 94.69 85 ASP A C 1
ATOM 640 O O . ASP A 1 85 ? -3.947 -5.189 -10.109 1.00 94.69 85 ASP A O 1
ATOM 644 N N . ARG A 1 86 ? -1.863 -5.922 -10.518 1.00 95.06 86 ARG A N 1
ATOM 645 C CA . ARG A 1 86 ? -1.487 -6.056 -9.097 1.00 95.06 86 ARG A CA 1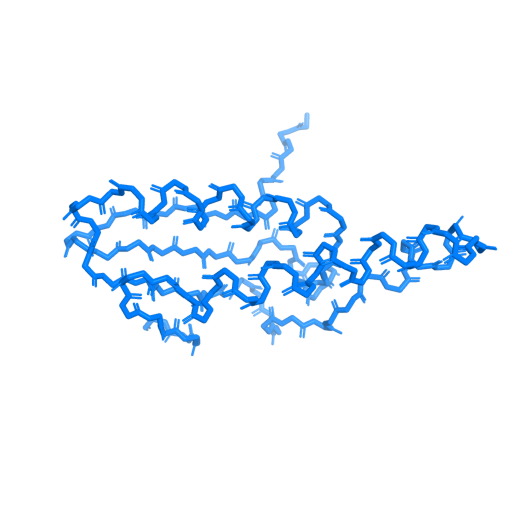
ATOM 646 C C . ARG A 1 86 ? -1.530 -4.723 -8.360 1.00 95.06 86 ARG A C 1
ATOM 648 O O . ARG A 1 86 ? -2.032 -4.652 -7.240 1.00 95.06 86 ARG A O 1
ATOM 655 N N . CYS A 1 87 ? -1.018 -3.662 -8.981 1.00 95.38 87 C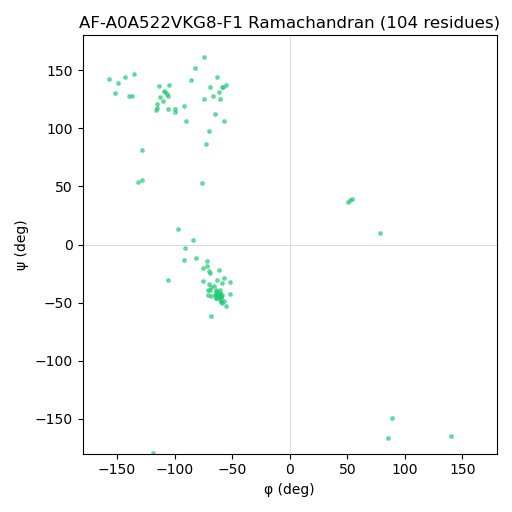YS A N 1
ATOM 656 C CA . CYS A 1 87 ? -1.061 -2.321 -8.406 1.00 95.38 87 CYS A CA 1
ATOM 657 C C . CYS A 1 87 ? -2.512 -1.851 -8.212 1.00 95.38 87 CYS A C 1
ATOM 659 O O . CYS A 1 87 ? -2.876 -1.373 -7.138 1.00 95.38 87 CYS A O 1
ATOM 661 N N . SER A 1 88 ? -3.365 -2.055 -9.220 1.00 96.56 88 SER A N 1
ATOM 662 C CA . SER A 1 88 ? -4.788 -1.714 -9.175 1.00 96.56 88 SER A CA 1
ATOM 663 C C . SER A 1 88 ? -5.531 -2.511 -8.104 1.00 96.56 88 SER A C 1
ATOM 665 O O . SER A 1 88 ? -6.272 -1.934 -7.308 1.00 96.56 88 SER A O 1
ATOM 667 N N . GLN A 1 89 ? -5.274 -3.818 -8.010 1.00 97.19 89 GLN A N 1
ATOM 668 C CA . GLN A 1 89 ? -5.822 -4.670 -6.958 1.00 97.19 89 GLN A CA 1
ATOM 669 C C . GLN A 1 89 ? -5.441 -4.152 -5.569 1.00 97.19 89 GLN A C 1
ATOM 671 O O . GLN A 1 89 ? -6.323 -3.979 -4.733 1.00 97.19 89 GLN A O 1
ATOM 676 N N . MET A 1 90 ? -4.165 -3.836 -5.340 1.00 97.25 90 MET A N 1
ATOM 677 C CA . MET A 1 90 ? -3.705 -3.292 -4.061 1.00 97.25 90 MET A CA 1
ATOM 678 C C . MET A 1 90 ? -4.383 -1.956 -3.732 1.00 97.25 90 MET A C 1
ATOM 680 O O . MET A 1 90 ? -4.841 -1.760 -2.607 1.00 97.25 90 MET A O 1
ATOM 684 N N . MET A 1 91 ? -4.531 -1.055 -4.708 1.00 96.44 91 MET A N 1
ATOM 685 C CA . MET A 1 91 ? -5.246 0.212 -4.504 1.00 96.44 91 MET A CA 1
ATOM 686 C C . MET A 1 91 ? -6.723 -0.021 -4.154 1.00 96.44 91 MET A C 1
ATOM 688 O O . MET A 1 91 ? -7.261 0.631 -3.260 1.00 96.44 91 MET A O 1
ATOM 692 N N . LEU A 1 92 ? -7.381 -0.978 -4.814 1.00 97.44 92 LEU A N 1
ATOM 693 C CA . LEU A 1 92 ? -8.757 -1.357 -4.496 1.00 97.44 92 LEU A CA 1
ATOM 694 C C . LEU A 1 92 ? -8.876 -1.990 -3.106 1.00 97.44 92 LEU A C 1
ATOM 696 O O . LEU A 1 92 ? -9.865 -1.725 -2.427 1.00 97.44 92 LEU A O 1
ATOM 700 N N . SER A 1 93 ? -7.892 -2.774 -2.662 1.00 97.19 93 SER A N 1
ATOM 701 C CA . SER A 1 93 ? -7.845 -3.329 -1.303 1.00 97.19 93 SER A CA 1
ATOM 702 C C . SER A 1 93 ? -7.805 -2.222 -0.250 1.00 97.19 93 SER A C 1
ATOM 704 O O . SER A 1 93 ? -8.551 -2.289 0.722 1.00 97.19 93 SER A O 1
ATOM 706 N N . VAL A 1 94 ? -7.025 -1.155 -0.476 1.00 96.75 94 VAL A N 1
ATOM 707 C CA . VAL A 1 94 ? -7.018 0.030 0.403 1.00 96.75 94 VAL A CA 1
ATOM 708 C C . VAL A 1 94 ? -8.407 0.670 0.482 1.00 96.75 94 VAL A C 1
ATOM 710 O O . VAL A 1 94 ? -8.871 1.005 1.567 1.00 96.75 94 VAL A O 1
ATOM 713 N N . VAL A 1 95 ? -9.089 0.823 -0.657 1.00 96.50 95 VAL A N 1
ATOM 714 C CA . VAL A 1 95 ? -10.423 1.449 -0.724 1.00 96.50 95 VAL A CA 1
ATOM 715 C C . VAL A 1 95 ? -11.514 0.573 -0.099 1.00 96.50 95 VAL A C 1
ATOM 717 O O . VAL A 1 95 ? -12.475 1.093 0.461 1.00 96.50 95 VAL A O 1
ATOM 720 N N . ARG A 1 96 ? -11.397 -0.752 -0.219 1.00 96.75 96 ARG A N 1
ATOM 721 C CA . ARG A 1 96 ? -12.405 -1.727 0.234 1.00 96.75 96 ARG A CA 1
ATOM 722 C C . ARG A 1 96 ? -12.191 -2.212 1.663 1.00 96.75 96 ARG A C 1
ATOM 724 O O . ARG A 1 96 ? -12.989 -3.016 2.144 1.00 96.75 96 ARG A O 1
ATOM 731 N N . LEU A 1 97 ? -11.121 -1.770 2.315 1.00 96.50 97 LEU A N 1
ATOM 732 C CA . LEU A 1 97 ? -10.788 -2.192 3.664 1.00 96.50 97 LEU A CA 1
ATOM 733 C C . LEU A 1 97 ? -11.940 -1.847 4.630 1.00 96.50 97 LEU A C 1
ATOM 735 O O . LEU A 1 97 ? -12.475 -0.739 4.559 1.00 96.50 97 LEU A O 1
ATOM 739 N N . PRO A 1 98 ? -12.348 -2.762 5.532 1.00 95.38 98 PRO A N 1
ATOM 740 C CA . PRO A 1 98 ? -13.434 -2.473 6.468 1.00 95.38 98 PRO A CA 1
ATOM 741 C C . PRO A 1 98 ? -13.046 -1.421 7.518 1.00 95.38 98 PRO A C 1
ATOM 743 O O . PRO A 1 98 ? -13.920 -0.746 8.065 1.00 95.38 98 PRO A O 1
ATOM 746 N N . GLN A 1 99 ? -11.751 -1.267 7.807 1.00 96.62 99 GLN A N 1
ATOM 747 C CA . GLN A 1 99 ? -11.221 -0.219 8.674 1.00 96.62 99 GLN A CA 1
ATOM 748 C C . GLN A 1 99 ? -10.974 1.086 7.893 1.00 96.62 99 GLN A C 1
ATOM 750 O O . GLN A 1 99 ? -10.457 1.040 6.776 1.00 96.62 99 GLN A O 1
ATOM 755 N N . PRO A 1 100 ? -11.243 2.267 8.484 1.00 97.12 100 PRO A N 1
ATOM 756 C CA . PRO A 1 100 ? -10.833 3.549 7.920 1.00 97.12 100 PRO A CA 1
ATOM 757 C C . PRO A 1 100 ? -9.324 3.623 7.660 1.00 97.12 100 PRO A C 1
ATOM 759 O O . PRO A 1 100 ? -8.517 3.260 8.521 1.00 97.12 100 PRO A O 1
ATOM 762 N N . VAL A 1 101 ? -8.951 4.171 6.500 1.00 97.75 101 VAL A N 1
ATOM 763 C CA . VAL A 1 101 ? -7.554 4.371 6.098 1.00 97.75 101 VAL A CA 1
ATOM 764 C C . VAL A 1 101 ? -7.224 5.863 6.032 1.00 97.75 101 VAL A C 1
ATOM 766 O O . VAL A 1 101 ? -7.884 6.627 5.329 1.00 97.75 101 VAL A O 1
ATOM 769 N N . LYS A 1 102 ? -6.160 6.278 6.728 1.00 96.06 102 LYS A N 1
ATOM 770 C CA . LYS A 1 102 ? -5.538 7.607 6.614 1.00 96.06 102 LYS A CA 1
ATOM 771 C C . LYS A 1 102 ? -4.208 7.476 5.873 1.00 96.06 102 LYS A C 1
ATOM 773 O O . LYS A 1 102 ? -3.357 6.680 6.261 1.00 96.06 102 LYS A O 1
ATOM 778 N N . ILE A 1 103 ? -4.000 8.307 4.854 1.00 93.81 103 ILE A N 1
ATOM 779 C CA . ILE A 1 103 ? -2.718 8.429 4.149 1.00 93.81 103 ILE A CA 1
ATOM 780 C C . ILE A 1 103 ? -2.044 9.732 4.577 1.00 93.81 103 ILE A C 1
ATOM 782 O O . ILE A 1 103 ? -2.654 10.799 4.503 1.00 93.81 103 ILE A O 1
ATOM 78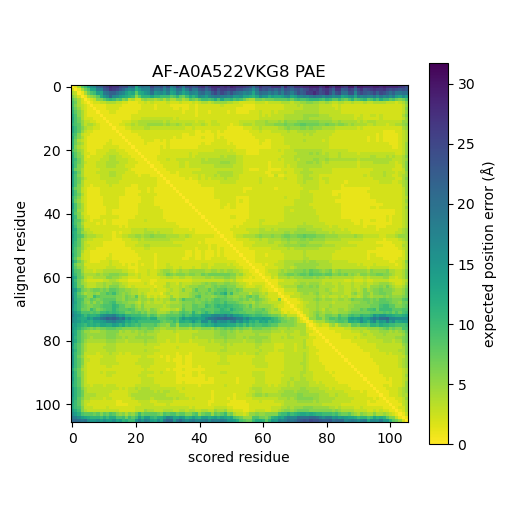6 N N . GLY A 1 104 ? -0.787 9.659 5.016 1.00 86.25 104 GLY A N 1
ATOM 787 C CA . GLY A 1 104 ? 0.008 10.835 5.370 1.00 86.25 104 GLY A CA 1
ATOM 788 C C . GLY A 1 104 ? 0.864 10.628 6.614 1.00 86.25 104 GLY A C 1
ATOM 789 O O . GLY A 1 104 ? 1.086 9.506 7.060 1.00 86.25 104 GLY A O 1
ATOM 790 N N . ARG A 1 105 ? 1.366 11.729 7.185 1.00 68.06 105 ARG A N 1
ATOM 791 C CA . ARG A 1 105 ? 2.068 11.665 8.473 1.00 68.06 105 ARG A CA 1
ATOM 792 C C . ARG A 1 105 ? 1.068 11.335 9.587 1.00 68.06 105 ARG A C 1
ATOM 794 O O . ARG A 1 105 ? -0.046 11.875 9.597 1.00 68.06 105 ARG A O 1
ATOM 801 N N . ALA A 1 106 ? 1.468 10.411 10.465 1.00 55.34 106 ALA A N 1
ATOM 802 C CA . ALA A 1 106 ? 0.767 10.135 11.716 1.00 55.34 106 ALA A CA 1
ATOM 803 C C . ALA A 1 106 ? 0.631 11.436 12.508 1.00 55.34 106 ALA A C 1
ATOM 805 O O . ALA A 1 106 ? 1.668 12.119 12.677 1.00 55.34 106 ALA A O 1
#

Foldseek 3Di:
DPPDDQWDWDDDPLEIEIEGEPQVLLSADDPSNLVVLQVVLVVQLPDPSHQEYEYYYDYDHGYPYHDVVNVVVDVDPVVVVVSVVSNVVSVVSQVPRPHYYDYYDD

Sequence (106 aa):
MTSEQILLRRDQDGVAFLTLNRPEARNALSLALIAAMQAELDAIAQDKSVKVVVIGANGPAFSAGHDLKEVRSTPDPAAYRDLFDRCSQMMLSVVRLPQPVKIGRA